Protein AF-A0A973PQP2-F1 (afdb_monomer)

Mean predicted aligned error: 11.16 Å

Secondary structure (DSSP, 8-state):
-PPPHHHHHHHHHHHHHHHHS-TTS-SS-HHHHHHHHHHHHHHT--PPPPHHHHHHHHHHHHHHHHHHHHH-SSPP--SS-----HHHHHHHHHHHHHHHHHHHHHHHHHHHHHHHHTS---HHHHHHHHHHHHHHHHHHHHHHHHHHHHH-

Structure (mmCIF, N/CA/C/O backbone):
data_AF-A0A973PQP2-F1
#
_entry.id   AF-A0A973PQP2-F1
#
loop_
_atom_site.group_PDB
_atom_site.id
_atom_site.type_symbol
_atom_site.label_atom_id
_atom_site.label_alt_id
_atom_site.label_comp_id
_atom_site.label_asym_id
_atom_site.label_entity_id
_atom_site.label_seq_id
_atom_site.pdbx_PDB_ins_code
_atom_site.Cartn_x
_atom_site.Cartn_y
_atom_site.Cartn_z
_atom_site.occupancy
_atom_site.B_iso_or_equiv
_atom_site.auth_seq_id
_atom_site.auth_comp_id
_atom_site.auth_asym_id
_atom_site.auth_atom_id
_atom_site.pdbx_PDB_model_num
ATOM 1 N N . MET A 1 1 ? 13.493 17.192 38.450 1.00 43.72 1 MET A N 1
ATOM 2 C CA . MET A 1 1 ? 13.678 17.879 37.156 1.00 43.72 1 MET A CA 1
ATOM 3 C C . MET A 1 1 ? 12.304 18.121 36.554 1.00 43.72 1 MET A C 1
ATOM 5 O O . MET A 1 1 ? 11.779 17.246 35.882 1.00 43.72 1 MET A O 1
ATOM 9 N N . PHE A 1 2 ? 11.679 19.247 36.896 1.00 55.28 2 PHE A N 1
ATOM 10 C CA . PHE A 1 2 ? 10.384 19.636 36.335 1.00 55.28 2 PHE A CA 1
ATOM 11 C C . PHE A 1 2 ? 10.609 20.124 34.899 1.00 55.28 2 PHE A C 1
ATOM 13 O O . PHE A 1 2 ? 11.491 20.949 34.677 1.00 55.28 2 PHE A O 1
ATOM 20 N N . GLY A 1 3 ? 9.883 19.545 33.938 1.00 64.12 3 GLY A N 1
ATOM 21 C CA . GLY A 1 3 ? 10.038 19.823 32.509 1.00 64.12 3 GLY A CA 1
ATOM 22 C C . GLY A 1 3 ? 9.850 21.304 32.186 1.00 64.12 3 GLY A C 1
ATOM 23 O O . GLY A 1 3 ? 8.986 21.969 32.759 1.00 64.12 3 GLY A O 1
ATOM 24 N N . ASN A 1 4 ? 10.692 21.815 31.288 1.00 81.19 4 ASN A N 1
ATOM 25 C CA . ASN A 1 4 ? 10.740 23.225 30.916 1.00 81.19 4 ASN A CA 1
ATOM 26 C C . ASN A 1 4 ? 9.353 23.734 30.454 1.00 81.19 4 ASN A C 1
ATOM 28 O O . ASN A 1 4 ? 8.669 23.023 29.710 1.00 81.19 4 ASN A O 1
ATOM 32 N N . PRO A 1 5 ? 8.948 24.971 30.805 1.00 77.12 5 PRO A N 1
ATOM 33 C CA . PRO A 1 5 ? 7.665 25.562 30.396 1.00 77.12 5 PRO A CA 1
ATOM 34 C C . PRO A 1 5 ? 7.427 25.531 28.879 1.00 77.12 5 PRO A C 1
ATOM 36 O O . PRO A 1 5 ? 6.302 25.360 28.418 1.00 77.12 5 PRO A O 1
ATOM 39 N N . GLU A 1 6 ? 8.500 25.627 28.095 1.00 82.25 6 GLU A N 1
ATOM 40 C CA . GLU A 1 6 ? 8.457 25.550 26.634 1.00 82.25 6 GLU A CA 1
ATOM 41 C C . GLU A 1 6 ? 8.104 24.152 26.109 1.00 82.25 6 GLU A C 1
ATOM 43 O O . GLU A 1 6 ? 7.368 24.035 25.128 1.00 82.25 6 GLU A O 1
ATOM 48 N N . GLN A 1 7 ? 8.560 23.090 26.782 1.00 81.25 7 GLN A N 1
ATOM 49 C CA . GLN A 1 7 ? 8.192 21.712 26.438 1.00 81.25 7 GLN A CA 1
ATOM 50 C C . GLN A 1 7 ? 6.714 21.461 26.738 1.00 81.25 7 GLN A C 1
ATOM 52 O O . GLN A 1 7 ? 6.020 20.820 25.955 1.00 81.25 7 GLN A O 1
ATOM 57 N N . MET A 1 8 ? 6.206 22.033 27.832 1.00 80.44 8 MET A N 1
ATOM 58 C CA . MET A 1 8 ? 4.787 21.962 28.176 1.00 80.44 8 MET A CA 1
ATOM 59 C C . MET A 1 8 ? 3.922 22.734 27.167 1.00 80.44 8 MET A C 1
ATOM 61 O O . MET A 1 8 ? 2.875 22.245 26.752 1.00 80.44 8 MET A O 1
ATOM 65 N N . ALA A 1 9 ? 4.392 23.893 26.694 1.00 82.00 9 ALA A N 1
ATOM 66 C CA . ALA A 1 9 ? 3.729 24.664 25.642 1.00 82.00 9 ALA A CA 1
ATOM 67 C C . ALA A 1 9 ? 3.779 23.977 24.262 1.00 82.00 9 ALA A C 1
ATOM 69 O O . ALA A 1 9 ? 2.875 24.156 23.446 1.00 82.00 9 ALA A O 1
ATOM 70 N N . GLN A 1 10 ? 4.821 23.194 23.961 1.00 83.62 10 GLN A N 1
ATOM 71 C CA . GLN A 1 10 ? 4.854 22.336 22.768 1.00 83.62 10 GLN A CA 1
ATOM 72 C C . GLN A 1 10 ? 3.906 21.142 22.897 1.00 83.62 10 GLN A C 1
ATOM 74 O O . GLN A 1 10 ? 3.143 20.885 21.969 1.00 83.62 10 GLN A O 1
ATOM 79 N N . ALA A 1 11 ? 3.886 20.475 24.052 1.00 79.75 11 ALA A N 1
ATOM 80 C CA . ALA A 1 11 ? 2.969 19.370 24.320 1.00 79.75 11 ALA A CA 1
ATOM 81 C C . ALA A 1 11 ? 1.498 19.819 24.258 1.00 79.75 11 ALA A C 1
ATOM 83 O O . ALA A 1 11 ? 0.673 19.141 23.653 1.00 79.75 11 ALA A O 1
ATOM 84 N N . MET A 1 12 ? 1.170 20.997 24.805 1.00 82.50 12 MET A N 1
ATOM 85 C CA . MET A 1 12 ? -0.176 21.576 24.701 1.00 82.50 12 MET A CA 1
ATOM 86 C C . MET A 1 12 ? -0.566 21.915 23.262 1.00 82.50 12 MET A C 1
ATOM 88 O O . MET A 1 12 ? -1.720 21.714 22.898 1.00 82.50 12 MET A O 1
ATOM 92 N N . ARG A 1 13 ? 0.367 22.407 22.437 1.00 83.12 13 ARG A N 1
ATOM 93 C CA . ARG A 1 13 ? 0.097 22.681 21.017 1.00 83.12 13 ARG A CA 1
ATOM 94 C C . ARG A 1 13 ? -0.142 21.399 20.230 1.00 83.12 13 ARG A C 1
ATOM 96 O O . ARG A 1 13 ? -1.147 21.315 19.544 1.00 83.12 13 ARG A O 1
ATOM 103 N N . GLN A 1 14 ? 0.688 20.373 20.425 1.00 76.81 14 GLN A N 1
ATOM 104 C CA . GLN A 1 14 ? 0.452 19.051 19.832 1.00 76.81 14 GLN A CA 1
ATOM 105 C C . GLN A 1 14 ? -0.897 18.459 20.261 1.00 76.81 14 GLN A C 1
ATOM 107 O O . GLN A 1 14 ? -1.613 17.893 19.441 1.00 76.81 14 GLN A O 1
ATOM 112 N N . PHE A 1 15 ? -1.280 18.626 21.529 1.00 74.75 15 PHE A N 1
ATOM 113 C CA . PHE A 1 15 ? -2.575 18.172 22.031 1.00 74.75 15 PHE A CA 1
ATOM 114 C C . PHE A 1 15 ? -3.752 18.974 21.447 1.00 74.75 15 PHE A C 1
ATOM 116 O O . PHE A 1 15 ? -4.781 18.397 21.104 1.00 74.75 15 PHE A O 1
ATOM 123 N N . ALA A 1 16 ? -3.601 20.292 21.286 1.00 71.62 16 ALA A N 1
ATOM 124 C CA . ALA A 1 16 ? -4.600 21.154 20.659 1.00 71.62 16 ALA A CA 1
ATOM 125 C C . ALA A 1 16 ? -4.757 20.865 19.156 1.00 71.62 16 ALA A C 1
ATOM 127 O O . ALA A 1 16 ? -5.884 20.801 18.668 1.00 71.62 16 ALA A O 1
ATOM 128 N N . ASP A 1 17 ? -3.664 20.611 18.438 1.00 70.62 17 ASP A N 1
ATOM 129 C CA . ASP A 1 17 ? -3.679 20.195 17.028 1.00 70.62 17 ASP A CA 1
ATOM 130 C C . ASP A 1 17 ? -4.361 18.826 16.867 1.00 70.62 17 ASP A C 1
ATOM 132 O O . ASP A 1 17 ? -5.132 18.590 15.941 1.00 70.62 17 ASP A O 1
ATOM 136 N N . MET A 1 18 ? -4.166 17.936 17.838 1.00 62.81 18 MET A N 1
ATOM 137 C CA . MET A 1 18 ? -4.798 16.620 17.873 1.00 62.81 18 MET A CA 1
ATOM 138 C C . MET A 1 18 ? -6.297 16.667 18.230 1.00 62.81 18 MET A C 1
ATOM 140 O O . MET A 1 18 ? -7.068 15.850 17.729 1.00 62.81 18 MET A O 1
ATOM 144 N N . LEU A 1 19 ? -6.737 17.622 19.056 1.00 62.41 19 LEU A N 1
ATOM 145 C CA . LEU A 1 19 ? -8.157 17.871 19.367 1.00 62.41 19 LEU A CA 1
ATOM 146 C C . LEU A 1 19 ? -8.893 18.661 18.278 1.00 62.41 19 LEU A C 1
ATOM 148 O O . LEU A 1 19 ? -10.108 18.534 18.143 1.00 62.41 19 LEU A O 1
ATOM 152 N N . SER A 1 20 ? -8.169 19.496 17.533 1.00 63.00 20 SER A N 1
ATOM 153 C CA . SER A 1 20 ? -8.696 20.266 16.400 1.00 63.00 20 SER A CA 1
ATOM 154 C C . SER A 1 20 ? -8.668 19.488 15.084 1.00 63.00 20 SER A C 1
ATOM 156 O O . SER A 1 20 ? -9.269 19.934 14.103 1.00 63.00 20 SER A O 1
ATOM 158 N N . ALA A 1 21 ? -8.050 18.300 15.068 1.00 51.19 21 ALA A N 1
ATOM 159 C CA . ALA A 1 21 ? -8.221 17.336 13.995 1.00 51.19 21 ALA A CA 1
ATOM 160 C C . ALA A 1 21 ? -9.729 17.072 13.794 1.00 51.19 21 ALA A C 1
ATOM 162 O O . ALA A 1 21 ? -10.436 16.794 14.769 1.00 51.19 21 ALA A O 1
ATOM 163 N N . PRO A 1 22 ? -10.252 17.188 12.559 1.00 47.56 22 PRO A N 1
ATOM 164 C CA . PRO A 1 22 ? -11.685 17.152 12.314 1.00 47.56 22 PRO A CA 1
ATOM 165 C C . PRO A 1 22 ? -12.318 15.897 12.923 1.00 47.56 22 PRO A C 1
ATOM 167 O O . PRO A 1 22 ? -11.836 14.787 12.692 1.00 47.56 22 PRO A O 1
ATOM 170 N N . GLN A 1 23 ? -13.452 16.063 13.614 1.00 50.50 23 GLN A N 1
ATOM 171 C CA . GLN A 1 23 ? -14.304 14.990 14.167 1.00 50.50 23 GLN A CA 1
ATOM 172 C C . GLN A 1 23 ? -14.954 14.090 13.083 1.00 50.50 23 GLN A C 1
ATOM 174 O O . GLN A 1 23 ? -16.002 13.489 13.304 1.00 50.50 23 GLN A O 1
ATOM 179 N N . GLY A 1 24 ? -14.345 14.004 11.898 1.00 49.38 24 GLY A N 1
ATOM 180 C CA . GLY A 1 24 ? -14.772 13.212 10.747 1.00 49.38 24 GLY A CA 1
ATOM 181 C C . GLY A 1 24 ? -13.652 12.378 10.117 1.00 49.38 24 GLY A C 1
ATOM 182 O O . GLY A 1 24 ? -13.886 11.755 9.082 1.00 49.38 24 GLY A O 1
ATOM 183 N N . SER A 1 25 ? -12.447 12.332 10.705 1.00 56.25 25 SER A N 1
ATOM 184 C CA . SER A 1 25 ? -11.539 11.220 10.415 1.00 56.25 25 SER A CA 1
ATOM 185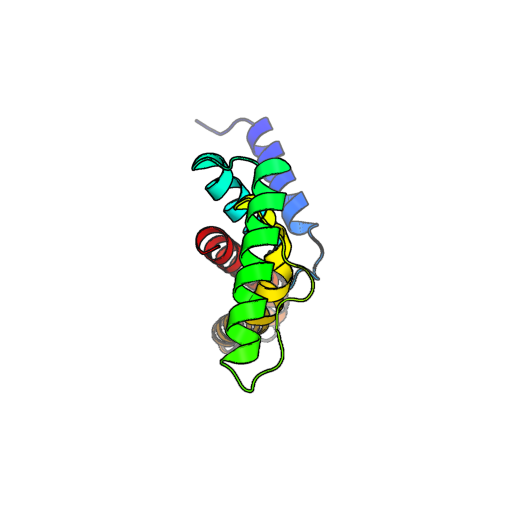 C C . SER A 1 25 ? -12.210 9.965 10.969 1.00 56.25 25 SER A C 1
ATOM 187 O O . SER A 1 25 ? -12.677 9.961 12.105 1.00 56.25 25 SER A O 1
ATOM 189 N N . GLY A 1 26 ? -12.402 8.947 10.132 1.00 65.56 26 GLY A N 1
ATOM 190 C CA . GLY A 1 26 ? -13.083 7.713 10.520 1.00 65.56 26 GLY A CA 1
ATOM 191 C C . GLY A 1 26 ? -12.421 7.027 11.728 1.00 65.56 26 GLY A C 1
ATOM 192 O O . GLY A 1 26 ? -11.498 7.557 12.342 1.00 65.56 26 GLY A O 1
ATOM 193 N N . PRO A 1 27 ? -12.813 5.793 12.073 1.00 73.88 27 PRO A N 1
ATOM 194 C CA . PRO A 1 27 ? -12.239 5.075 13.220 1.00 73.88 27 PRO A CA 1
ATOM 195 C C . PRO A 1 27 ? -10.727 4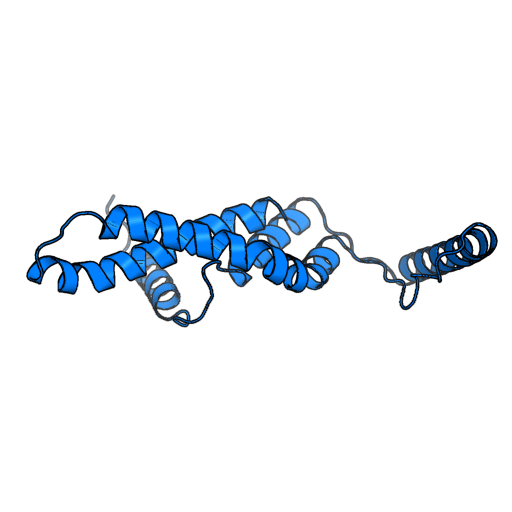.814 13.117 1.00 73.88 27 PRO A C 1
ATOM 197 O O . PRO A 1 27 ? -10.182 4.180 14.004 1.00 73.88 27 PRO A O 1
ATOM 200 N N . VAL A 1 28 ? -10.055 5.237 12.045 1.00 83.44 28 VAL A N 1
ATOM 201 C CA . VAL A 1 28 ? -8.619 5.087 11.818 1.00 83.44 28 VAL A CA 1
ATOM 202 C C . VAL A 1 28 ? -8.045 6.422 11.359 1.00 83.44 28 VAL A C 1
ATOM 204 O O . VAL A 1 28 ? -8.558 7.041 10.423 1.00 83.44 28 VAL A O 1
ATOM 207 N N . ASN A 1 29 ? -6.929 6.829 11.965 1.00 87.25 29 ASN A N 1
ATOM 208 C CA . ASN A 1 29 ? -6.129 7.947 11.468 1.00 87.25 29 ASN A CA 1
ATOM 209 C C . ASN A 1 29 ? -5.224 7.482 10.307 1.00 87.25 29 ASN A C 1
ATOM 211 O O . ASN A 1 29 ? -4.084 7.065 10.519 1.00 87.25 29 ASN A O 1
ATOM 215 N N . TRP A 1 30 ? -5.759 7.519 9.083 1.00 89.88 30 TRP A N 1
ATOM 216 C CA . TRP A 1 30 ? -5.072 7.059 7.868 1.00 89.88 30 TRP A CA 1
ATOM 217 C C . TRP A 1 30 ? -3.883 7.927 7.459 1.00 89.88 30 TRP A C 1
ATOM 219 O O . TRP A 1 30 ? -2.903 7.390 6.952 1.00 89.88 30 TRP A O 1
ATOM 229 N N . ASP A 1 31 ? -3.929 9.237 7.711 1.00 90.62 31 ASP A N 1
ATOM 230 C CA . ASP A 1 31 ? -2.793 10.124 7.441 1.00 90.62 31 ASP A CA 1
ATOM 231 C C . ASP A 1 31 ? -1.598 9.754 8.321 1.00 90.62 31 ASP A C 1
ATOM 233 O O . ASP A 1 31 ? -0.469 9.648 7.845 1.00 90.62 31 ASP A O 1
ATOM 237 N N . MET A 1 32 ? -1.852 9.474 9.602 1.00 90.06 32 MET A N 1
ATOM 238 C CA . MET A 1 32 ? -0.822 8.981 10.510 1.00 90.06 32 MET A CA 1
ATOM 239 C C . MET A 1 32 ? -0.307 7.603 10.085 1.00 90.06 32 MET A C 1
ATOM 241 O O . MET A 1 32 ? 0.905 7.414 10.028 1.00 90.06 32 MET A O 1
ATOM 245 N N . ALA A 1 33 ? -1.201 6.665 9.752 1.00 91.94 33 ALA A N 1
ATOM 246 C CA . ALA A 1 33 ? -0.819 5.334 9.278 1.00 91.94 33 ALA A CA 1
ATOM 247 C C . ALA A 1 33 ? 0.103 5.422 8.051 1.00 91.94 33 ALA A C 1
ATOM 249 O O . ALA A 1 33 ? 1.183 4.835 8.037 1.00 91.94 33 ALA A O 1
ATOM 250 N N . LYS A 1 34 ? -0.283 6.238 7.064 1.00 94.50 34 LYS A N 1
ATOM 251 C CA . LYS A 1 34 ? 0.503 6.489 5.857 1.00 94.50 34 LYS A CA 1
ATOM 252 C C . LYS A 1 34 ? 1.862 7.099 6.183 1.00 94.50 34 LYS A C 1
ATOM 254 O O . LYS A 1 34 ? 2.873 6.624 5.682 1.00 94.50 34 LYS A O 1
ATOM 259 N N . ASN A 1 35 ? 1.908 8.115 7.044 1.00 93.88 35 ASN A N 1
ATOM 260 C CA . ASN A 1 35 ? 3.163 8.762 7.429 1.00 93.88 35 ASN A CA 1
ATOM 261 C C . ASN A 1 35 ? 4.123 7.803 8.143 1.00 93.88 35 ASN A C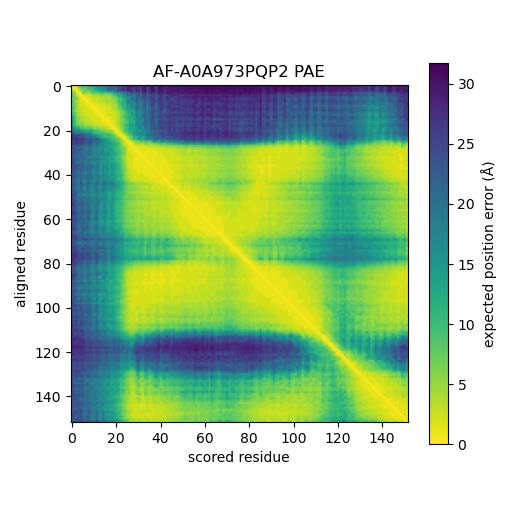 1
ATOM 263 O O . ASN A 1 35 ? 5.328 7.881 7.903 1.00 93.88 35 ASN A O 1
ATOM 267 N N . ILE A 1 36 ? 3.609 6.907 8.991 1.00 94.06 36 ILE A N 1
ATOM 268 C CA . ILE A 1 36 ? 4.407 5.873 9.664 1.00 94.06 36 ILE A CA 1
ATOM 269 C C . ILE A 1 36 ? 4.988 4.900 8.633 1.00 94.06 36 ILE A C 1
ATOM 271 O O . ILE A 1 36 ? 6.206 4.731 8.605 1.00 94.06 36 ILE A O 1
ATOM 275 N N . ALA A 1 37 ? 4.150 4.343 7.753 1.00 96.06 37 ALA A N 1
ATOM 276 C CA . ALA A 1 37 ? 4.581 3.411 6.708 1.00 96.06 37 ALA A CA 1
ATOM 277 C C . ALA A 1 37 ? 5.636 4.055 5.793 1.00 96.06 37 ALA A C 1
ATOM 279 O O . ALA A 1 37 ? 6.701 3.496 5.534 1.00 96.06 37 ALA A O 1
ATOM 280 N N . ARG A 1 38 ? 5.394 5.306 5.378 1.00 95.94 38 ARG A N 1
ATOM 281 C CA . ARG A 1 38 ? 6.327 6.104 4.571 1.00 95.94 38 ARG A CA 1
ATOM 282 C C . ARG A 1 38 ? 7.671 6.315 5.261 1.00 95.94 38 ARG A C 1
ATOM 284 O O . ARG A 1 38 ? 8.703 6.195 4.609 1.00 95.94 38 ARG A O 1
ATOM 291 N N . HIS A 1 39 ? 7.679 6.635 6.554 1.00 95.25 39 HIS A N 1
ATOM 292 C CA . HIS A 1 39 ? 8.931 6.782 7.297 1.00 95.25 39 HIS A CA 1
ATOM 293 C C . HIS A 1 39 ? 9.682 5.455 7.410 1.00 95.25 39 HIS A C 1
ATOM 295 O O . HIS A 1 39 ? 10.902 5.455 7.265 1.00 95.25 39 HIS A O 1
ATOM 301 N N . ALA A 1 40 ? 8.972 4.346 7.634 1.00 95.12 40 ALA A N 1
ATOM 302 C CA . ALA A 1 40 ? 9.576 3.022 7.728 1.00 95.12 40 ALA A CA 1
ATOM 303 C C . ALA A 1 40 ? 10.280 2.630 6.418 1.00 95.12 40 ALA A C 1
ATOM 305 O O . ALA A 1 40 ? 11.469 2.320 6.436 1.00 95.12 40 ALA A O 1
ATOM 306 N N . VAL A 1 41 ? 9.603 2.748 5.268 1.00 95.62 41 VAL A N 1
ATOM 307 C CA . VAL A 1 41 ? 10.217 2.383 3.976 1.00 95.62 41 VAL A CA 1
ATOM 308 C C . VAL A 1 41 ? 11.385 3.290 3.594 1.00 95.62 41 VAL A C 1
ATOM 310 O O . VAL A 1 41 ? 12.361 2.819 3.018 1.00 95.62 41 VAL A O 1
ATOM 313 N N . VAL A 1 42 ? 11.319 4.581 3.939 1.00 95.44 42 VAL A N 1
ATOM 314 C CA . VAL A 1 42 ? 12.424 5.520 3.699 1.00 95.44 42 VAL A CA 1
ATOM 315 C C . VAL A 1 42 ? 13.627 5.181 4.580 1.00 95.44 42 VAL A C 1
ATOM 317 O O . VAL A 1 42 ? 14.758 5.240 4.099 1.00 95.44 42 VAL A O 1
ATOM 320 N N . ALA A 1 43 ? 13.404 4.802 5.843 1.00 95.44 43 ALA A N 1
ATOM 321 C CA . ALA A 1 43 ? 14.470 4.396 6.758 1.00 95.44 43 ALA A CA 1
ATOM 322 C C . ALA A 1 43 ? 15.202 3.127 6.282 1.00 95.44 43 ALA A C 1
ATOM 324 O O . ALA A 1 43 ? 16.424 3.052 6.413 1.00 95.44 43 ALA A O 1
ATOM 325 N N . ASP A 1 44 ? 14.481 2.186 5.668 1.00 94.50 44 ASP A N 1
ATOM 326 C CA . ASP A 1 44 ? 15.034 0.946 5.099 1.00 94.50 44 ASP A CA 1
ATOM 327 C C . ASP A 1 44 ? 15.700 1.134 3.721 1.00 94.50 44 ASP A C 1
ATOM 329 O O . ASP A 1 44 ? 16.303 0.206 3.172 1.00 94.50 44 ASP A O 1
ATOM 333 N N . GLY A 1 45 ? 15.619 2.338 3.154 1.00 94.12 45 GLY A N 1
ATOM 334 C CA . GLY A 1 45 ? 16.102 2.655 1.818 1.00 94.12 45 GLY A CA 1
ATOM 335 C C . GLY A 1 45 ? 14.999 2.507 0.774 1.00 94.12 45 GLY A C 1
ATOM 336 O O . GLY A 1 45 ? 14.517 1.413 0.474 1.00 94.12 45 GLY A O 1
ATOM 337 N N . ASP A 1 46 ? 14.641 3.629 0.164 1.00 95.44 46 ASP A N 1
ATOM 338 C CA . ASP A 1 46 ? 13.568 3.729 -0.820 1.00 95.44 46 ASP A CA 1
ATOM 339 C C . ASP A 1 46 ? 14.100 4.386 -2.103 1.00 95.44 46 ASP A C 1
ATOM 341 O O . ASP A 1 46 ? 13.964 5.596 -2.295 1.00 95.44 46 ASP A O 1
ATOM 345 N N . PRO A 1 47 ? 14.812 3.622 -2.953 1.00 95.12 47 PRO A N 1
ATOM 346 C CA . PRO A 1 47 ? 15.323 4.152 -4.206 1.00 95.12 47 PRO A CA 1
ATOM 347 C C . PRO A 1 47 ? 14.167 4.474 -5.156 1.00 95.12 47 PRO A C 1
ATOM 349 O O . PRO A 1 47 ? 13.254 3.670 -5.353 1.00 95.12 47 PRO A O 1
ATOM 352 N N . SER A 1 48 ? 14.238 5.647 -5.781 1.00 94.38 48 SER A N 1
ATOM 353 C CA . SER A 1 48 ? 13.313 6.028 -6.845 1.00 94.38 48 SER A CA 1
ATOM 354 C C . SER A 1 48 ? 13.484 5.125 -8.064 1.00 94.38 48 SER A C 1
ATOM 356 O O . SER A 1 48 ? 14.607 4.785 -8.431 1.00 94.38 48 SER A O 1
ATOM 358 N N . VAL A 1 49 ? 12.377 4.810 -8.737 1.00 95.69 49 VAL A N 1
ATOM 359 C CA . VAL A 1 49 ? 12.401 4.075 -10.007 1.00 95.69 49 VAL A CA 1
ATOM 360 C C . VAL A 1 49 ? 12.751 5.033 -11.140 1.00 95.69 49 VAL A C 1
ATOM 362 O O . VAL A 1 49 ? 11.997 5.964 -11.442 1.00 95.69 49 VAL A O 1
ATOM 365 N N . MET A 1 50 ? 13.892 4.803 -11.784 1.00 96.56 50 MET A N 1
ATOM 366 C CA . MET A 1 50 ? 14.363 5.623 -12.894 1.00 96.56 50 MET A CA 1
ATOM 367 C C . MET A 1 50 ? 13.581 5.307 -14.174 1.00 96.56 50 MET A C 1
ATOM 369 O O . MET A 1 50 ? 13.080 4.202 -14.372 1.00 96.56 50 MET A O 1
ATOM 373 N N . GLU A 1 51 ? 13.525 6.261 -15.104 1.00 95.06 51 GLU A N 1
ATOM 374 C CA . GLU A 1 51 ? 12.748 6.117 -16.347 1.00 95.06 51 GLU A CA 1
ATOM 375 C C . GLU A 1 51 ? 13.156 4.890 -17.185 1.00 95.06 51 GLU A C 1
ATOM 377 O O . GLU A 1 51 ? 12.311 4.210 -17.766 1.00 95.06 51 GLU A O 1
ATOM 382 N N . GLY A 1 52 ? 14.453 4.566 -17.217 1.00 96.56 52 GLY A N 1
ATOM 383 C CA . GLY A 1 52 ? 14.947 3.372 -17.906 1.00 96.56 52 GLY A CA 1
ATOM 384 C C . GLY A 1 52 ? 14.428 2.069 -17.290 1.00 96.56 52 GLY A C 1
ATOM 385 O O . GLY A 1 52 ? 14.034 1.165 -18.022 1.00 96.56 52 GLY A O 1
ATOM 386 N N . GLU A 1 53 ? 14.379 1.992 -15.959 1.00 96.00 53 GLU A N 1
ATOM 387 C CA . GLU A 1 53 ? 13.853 0.836 -15.221 1.00 96.00 53 GLU A CA 1
ATOM 388 C C . GLU A 1 53 ? 12.341 0.720 -15.414 1.00 96.00 53 GLU A C 1
ATOM 390 O O . GLU A 1 53 ? 11.831 -0.362 -15.700 1.00 96.00 53 GLU A O 1
ATOM 395 N N . ARG A 1 54 ? 11.629 1.853 -15.351 1.00 95.62 54 ARG A N 1
ATOM 396 C CA . ARG A 1 54 ? 10.186 1.923 -15.603 1.00 95.62 54 ARG A CA 1
ATOM 397 C C . ARG A 1 54 ? 9.838 1.357 -16.978 1.00 95.62 54 ARG A C 1
ATOM 399 O O . ARG A 1 54 ? 8.958 0.506 -17.071 1.00 95.62 54 ARG A O 1
ATOM 406 N N . ARG A 1 55 ? 10.555 1.772 -18.030 1.00 95.38 55 ARG A N 1
ATOM 407 C CA . ARG A 1 55 ? 10.338 1.257 -19.391 1.00 95.38 55 ARG A CA 1
ATOM 408 C C . ARG A 1 55 ? 10.586 -0.247 -19.482 1.00 95.38 55 ARG A C 1
ATOM 410 O O . ARG A 1 55 ? 9.745 -0.956 -20.017 1.00 95.38 55 ARG A O 1
ATOM 417 N N . GLN A 1 56 ? 11.687 -0.736 -18.913 1.00 97.00 56 GLN A N 1
ATOM 418 C CA . GLN A 1 56 ? 12.000 -2.170 -18.923 1.00 97.00 56 GLN A CA 1
ATOM 419 C C . GLN A 1 56 ? 10.917 -3.010 -18.233 1.00 97.00 56 GLN A C 1
ATOM 421 O O . GLN A 1 56 ? 10.546 -4.066 -18.741 1.00 97.00 56 GLN A O 1
ATOM 426 N N . ILE A 1 57 ? 10.385 -2.537 -17.102 1.00 95.38 57 ILE A N 1
ATOM 427 C CA . ILE A 1 57 ? 9.305 -3.217 -16.374 1.00 95.38 57 ILE A CA 1
ATOM 428 C C . ILE A 1 57 ? 8.015 -3.235 -17.203 1.00 95.38 57 ILE A C 1
ATOM 430 O O . ILE A 1 57 ? 7.381 -4.281 -17.326 1.00 95.38 57 ILE A O 1
ATOM 434 N N . VAL A 1 58 ? 7.641 -2.103 -17.803 1.00 94.12 58 VAL A N 1
ATOM 435 C CA . VAL A 1 58 ? 6.444 -1.994 -18.653 1.00 94.12 58 VAL A CA 1
ATOM 436 C C . VAL A 1 58 ? 6.533 -2.907 -19.880 1.00 94.12 58 VAL A C 1
ATOM 438 O O . VAL A 1 58 ? 5.571 -3.615 -20.188 1.00 94.12 58 VAL A O 1
ATOM 441 N N . ASP A 1 59 ? 7.688 -2.944 -20.546 1.00 94.62 59 ASP A N 1
ATOM 442 C CA . ASP A 1 59 ? 7.920 -3.813 -21.704 1.00 94.62 59 ASP A CA 1
ATOM 443 C C . ASP A 1 59 ? 7.827 -5.297 -21.306 1.00 94.62 59 ASP A C 1
ATOM 445 O O . ASP A 1 59 ? 7.174 -6.090 -21.989 1.00 94.62 59 ASP A O 1
ATOM 449 N N . ALA A 1 60 ? 8.415 -5.673 -20.164 1.00 95.81 60 ALA A N 1
ATOM 450 C CA . ALA A 1 60 ? 8.349 -7.037 -19.642 1.00 95.81 60 ALA A CA 1
ATOM 451 C C . ALA A 1 60 ? 6.913 -7.463 -19.289 1.00 95.81 60 ALA A C 1
ATOM 453 O O . ALA A 1 60 ? 6.511 -8.580 -19.618 1.00 95.81 60 ALA A O 1
ATOM 454 N N . LEU A 1 61 ? 6.127 -6.579 -18.664 1.00 94.62 61 LEU A N 1
ATOM 455 C CA . LEU A 1 61 ? 4.718 -6.838 -18.350 1.00 94.62 61 LEU A CA 1
ATOM 456 C C . LEU A 1 61 ? 3.875 -6.998 -19.617 1.00 94.62 61 LEU A C 1
ATOM 458 O O . LEU A 1 61 ? 3.037 -7.892 -19.678 1.00 94.62 61 LEU A O 1
ATOM 462 N N . SER A 1 62 ? 4.136 -6.187 -20.643 1.00 92.06 62 SER A N 1
ATOM 463 C CA . SER A 1 62 ? 3.441 -6.277 -21.933 1.00 92.06 62 SER A CA 1
ATOM 464 C C . SER A 1 62 ? 3.753 -7.591 -22.658 1.00 92.06 62 SER A C 1
ATOM 466 O O . SER A 1 62 ? 2.864 -8.216 -23.233 1.00 92.06 62 SER A O 1
ATOM 468 N N . LEU A 1 63 ? 5.010 -8.048 -22.600 1.00 94.19 63 LEU A N 1
ATOM 469 C CA . LEU A 1 63 ? 5.406 -9.339 -23.164 1.00 94.19 63 LEU A CA 1
ATOM 470 C C . LEU A 1 63 ? 4.772 -10.512 -22.402 1.00 94.19 63 LEU A C 1
ATOM 472 O O . LEU A 1 63 ? 4.296 -11.461 -23.024 1.00 94.19 63 LEU A O 1
ATOM 476 N N . ALA A 1 64 ? 4.742 -10.444 -21.069 1.00 93.94 64 ALA A N 1
ATOM 477 C CA . ALA A 1 64 ? 4.090 -11.457 -20.244 1.00 93.94 64 ALA A CA 1
ATOM 478 C C . ALA A 1 64 ? 2.581 -11.528 -20.522 1.00 93.94 64 ALA A C 1
ATOM 480 O O . ALA A 1 64 ? 2.037 -12.624 -20.648 1.00 93.94 64 ALA A O 1
ATOM 481 N N . ASP A 1 65 ? 1.920 -10.377 -20.668 1.00 92.88 65 ASP A N 1
ATOM 482 C CA . ASP A 1 65 ? 0.500 -10.301 -21.008 1.00 92.88 65 ASP A CA 1
ATOM 483 C C . ASP A 1 65 ? 0.204 -10.940 -22.370 1.00 92.88 65 ASP A C 1
ATOM 485 O O . ASP A 1 65 ? -0.714 -11.749 -22.483 1.00 92.88 65 ASP A O 1
ATOM 489 N N . LEU A 1 66 ? 1.039 -10.676 -23.383 1.00 92.25 66 LEU A N 1
ATOM 490 C CA . LEU A 1 66 ? 0.915 -11.302 -24.701 1.00 92.25 66 LEU A CA 1
ATOM 491 C C . LEU A 1 66 ? 0.952 -12.836 -24.611 1.00 92.25 66 LEU A C 1
ATOM 493 O O . LEU A 1 66 ? 0.108 -13.505 -25.204 1.00 92.25 66 LEU A O 1
ATOM 497 N N . TRP A 1 67 ? 1.895 -13.396 -23.850 1.00 93.44 67 TRP A N 1
ATOM 498 C CA . TRP A 1 67 ? 2.008 -14.848 -23.682 1.00 93.44 67 TRP A CA 1
ATOM 499 C C . TRP A 1 67 ? 0.862 -15.444 -22.857 1.00 93.44 67 TRP A C 1
ATOM 501 O O . TRP A 1 67 ? 0.393 -16.543 -23.154 1.00 93.44 67 TRP A O 1
ATOM 511 N N . LEU A 1 68 ? 0.389 -14.737 -21.827 1.00 93.56 68 LEU A N 1
ATOM 512 C CA . LEU A 1 68 ? -0.722 -15.196 -20.990 1.00 93.56 68 LEU A CA 1
ATOM 513 C C . LEU A 1 68 ? -2.070 -15.133 -21.714 1.00 93.56 68 LEU A C 1
ATOM 515 O O . LEU A 1 68 ? -2.898 -16.022 -21.513 1.00 93.56 68 LEU A O 1
ATOM 519 N N . ASN A 1 69 ? -2.287 -14.139 -22.575 1.00 91.31 69 ASN A N 1
ATOM 520 C CA . ASN A 1 69 ? -3.521 -14.008 -23.351 1.00 91.31 69 ASN A CA 1
ATOM 521 C C . ASN A 1 69 ? -3.749 -15.201 -24.289 1.00 91.31 69 ASN A C 1
ATOM 523 O O . ASN A 1 69 ? -4.884 -15.623 -24.480 1.00 91.31 69 ASN A O 1
ATOM 527 N N . GLU A 1 70 ? -2.688 -15.782 -24.852 1.00 88.06 70 GLU A N 1
ATOM 528 C CA . GLU A 1 70 ? -2.804 -16.983 -25.691 1.00 88.06 70 GLU A CA 1
ATOM 529 C C . GLU A 1 70 ? -3.080 -18.252 -24.871 1.00 88.06 70 GLU A C 1
ATOM 531 O O . GLU A 1 70 ? -3.721 -19.188 -25.351 1.00 88.06 70 GLU A O 1
ATOM 536 N N . ALA A 1 71 ? -2.596 -18.295 -23.628 1.00 93.38 71 ALA A N 1
ATOM 537 C CA . ALA A 1 71 ? -2.664 -19.473 -22.768 1.00 93.38 71 ALA A CA 1
ATOM 538 C C . ALA A 1 71 ? -3.894 -19.507 -21.844 1.00 93.38 71 ALA A C 1
ATOM 540 O O . ALA A 1 71 ? -4.172 -20.543 -21.234 1.00 93.38 71 ALA A O 1
ATOM 541 N N . THR A 1 72 ? -4.620 -18.395 -21.699 1.00 92.25 72 THR A N 1
ATOM 542 C CA . THR A 1 72 ? -5.718 -18.260 -20.735 1.00 92.25 72 THR A CA 1
ATOM 543 C C . THR A 1 72 ? -7.022 -17.828 -21.403 1.00 92.25 72 THR A C 1
ATOM 545 O O . THR A 1 72 ? -7.036 -17.148 -22.419 1.00 92.25 72 THR A O 1
ATOM 548 N N . ALA A 1 73 ? -8.153 -18.245 -20.826 1.00 93.50 73 ALA A N 1
ATOM 549 C CA . ALA A 1 73 ? -9.482 -17.826 -21.284 1.00 93.50 73 ALA A CA 1
ATOM 550 C C . ALA A 1 73 ? -9.953 -16.506 -20.640 1.00 93.50 73 ALA A C 1
ATOM 552 O O . ALA A 1 73 ? -11.013 -15.989 -20.993 1.00 93.50 73 ALA A O 1
ATOM 553 N N . LEU A 1 74 ? -9.208 -15.998 -19.654 1.00 90.19 74 LEU A N 1
ATOM 554 C CA . LEU A 1 74 ? -9.501 -14.725 -19.007 1.00 90.19 74 LEU A CA 1
ATOM 555 C C . LEU A 1 74 ? -9.003 -13.586 -19.906 1.00 90.19 74 LEU A C 1
ATOM 557 O O . LEU A 1 74 ? -7.950 -13.728 -20.522 1.00 90.19 74 LEU A O 1
ATOM 561 N N . PRO A 1 75 ? -9.726 -12.460 -19.989 1.00 88.25 75 PRO A N 1
ATOM 562 C CA . PRO A 1 75 ? -9.210 -11.291 -20.686 1.00 88.25 75 PRO A CA 1
ATOM 563 C C . PRO A 1 75 ? -7.968 -10.747 -19.969 1.00 88.25 75 PRO A C 1
ATOM 565 O O . PRO A 1 75 ? -7.848 -10.881 -18.747 1.00 88.25 75 PRO A O 1
ATOM 568 N N . SER A 1 76 ? -7.094 -10.077 -20.724 1.00 89.00 76 SER A N 1
ATOM 569 C CA . SER A 1 76 ? -5.961 -9.339 -20.163 1.00 89.00 76 SER A CA 1
ATOM 570 C C . SER A 1 76 ? -6.408 -8.417 -19.027 1.00 89.00 76 SER A C 1
ATOM 572 O O . SER A 1 76 ? -7.365 -7.648 -19.158 1.00 89.00 76 SER A O 1
ATOM 574 N N . GLY A 1 77 ? -5.681 -8.490 -17.912 1.00 85.19 77 GLY A N 1
ATOM 575 C CA . GLY A 1 77 ? -5.803 -7.553 -16.797 1.00 85.19 77 GLY A CA 1
ATOM 576 C C . GLY A 1 77 ? -4.836 -6.370 -16.886 1.00 85.19 77 GLY A C 1
ATOM 577 O O . GLY A 1 77 ? -4.891 -5.482 -16.036 1.00 85.19 77 GLY A O 1
ATOM 578 N N . VAL A 1 78 ? -3.937 -6.346 -17.875 1.00 86.75 78 VAL A N 1
ATOM 579 C CA . VAL A 1 78 ? -2.894 -5.324 -18.006 1.00 86.75 78 VAL A CA 1
ATOM 580 C C . VAL A 1 78 ? -3.425 -4.163 -18.844 1.00 86.75 78 VAL A C 1
ATOM 582 O O . VAL A 1 78 ? -3.479 -4.226 -20.066 1.00 86.75 78 VAL A O 1
ATOM 585 N N . SER A 1 79 ? -3.830 -3.080 -18.179 1.00 84.38 79 SER A N 1
ATOM 586 C CA . SER A 1 79 ? -4.350 -1.871 -18.839 1.00 84.38 79 SER A CA 1
ATOM 587 C C . SER A 1 79 ? -3.391 -0.680 -18.759 1.00 84.38 79 SER A C 1
ATOM 589 O O . SER A 1 79 ? -3.209 0.033 -19.743 1.00 84.38 79 SER A O 1
ATOM 591 N N . ALA A 1 80 ? -2.757 -0.478 -17.604 1.00 87.50 80 ALA A N 1
ATOM 592 C CA . ALA A 1 80 ? -1.778 0.577 -17.359 1.00 87.50 80 ALA A CA 1
ATOM 593 C C . ALA A 1 80 ? -0.681 0.041 -16.420 1.00 87.50 80 ALA A C 1
ATOM 595 O O . ALA A 1 80 ? -0.779 0.211 -15.205 1.00 87.50 80 ALA A O 1
ATOM 596 N N . PRO A 1 81 ? 0.322 -0.688 -16.944 1.00 89.25 81 PRO A N 1
ATOM 597 C CA . PRO A 1 81 ? 1.416 -1.189 -16.124 1.00 89.25 81 PRO A CA 1
ATOM 598 C C . PRO A 1 81 ? 2.233 -0.020 -15.562 1.00 89.25 81 PRO A C 1
ATOM 600 O O . PRO A 1 81 ? 2.677 0.858 -16.302 1.00 89.25 81 PRO A O 1
ATOM 603 N N . GLU A 1 82 ? 2.464 -0.032 -14.253 1.00 91.56 82 GLU A N 1
ATOM 604 C CA . GLU A 1 82 ? 3.271 0.970 -13.562 1.00 91.56 82 GLU A CA 1
ATOM 605 C C . GLU A 1 82 ? 4.371 0.299 -12.739 1.00 91.56 82 GLU A C 1
ATOM 607 O O . GLU A 1 82 ? 4.203 -0.799 -12.209 1.00 91.56 82 GLU A O 1
ATOM 612 N N . ALA A 1 83 ? 5.510 0.979 -12.631 1.00 95.12 83 ALA A N 1
ATOM 613 C CA . ALA A 1 83 ? 6.583 0.612 -11.721 1.00 95.12 83 ALA A CA 1
ATOM 614 C C . ALA A 1 83 ? 6.611 1.614 -10.563 1.00 95.12 83 ALA A C 1
ATOM 616 O O . ALA A 1 83 ? 6.661 2.826 -10.795 1.00 95.12 83 ALA A O 1
ATOM 617 N N . TRP A 1 84 ? 6.576 1.109 -9.334 1.00 95.75 84 TRP A N 1
ATOM 618 C CA . TRP A 1 84 ? 6.530 1.919 -8.119 1.00 95.75 84 TRP A CA 1
ATOM 619 C C . TRP A 1 84 ? 7.718 1.605 -7.210 1.00 95.75 84 TRP A C 1
ATOM 621 O O . TRP A 1 84 ? 8.072 0.444 -7.003 1.00 95.75 84 TRP A O 1
ATOM 631 N N . SER A 1 85 ? 8.292 2.650 -6.623 1.00 96.56 85 SER A N 1
ATOM 632 C CA . SER A 1 85 ? 9.050 2.570 -5.373 1.00 96.56 85 SER A CA 1
ATOM 633 C C . SER A 1 85 ? 8.140 2.101 -4.227 1.00 96.56 85 SER A C 1
ATOM 635 O O . SER A 1 85 ? 6.910 2.105 -4.345 1.00 96.56 85 SER A O 1
ATOM 637 N N . ARG A 1 86 ? 8.718 1.719 -3.079 1.00 96.81 86 ARG A N 1
ATOM 638 C CA . ARG A 1 86 ? 7.925 1.284 -1.907 1.00 96.81 86 ARG A CA 1
ATOM 639 C C . ARG A 1 86 ? 7.023 2.414 -1.423 1.00 96.81 86 ARG A C 1
ATOM 641 O O . ARG A 1 86 ? 5.850 2.227 -1.116 1.00 96.81 86 ARG A O 1
ATOM 648 N N . SER A 1 87 ? 7.578 3.612 -1.447 1.00 96.62 87 SER A N 1
ATOM 649 C CA . SER A 1 87 ? 6.892 4.868 -1.202 1.00 96.62 87 SER A CA 1
ATOM 650 C C . SER A 1 87 ? 5.696 5.136 -2.115 1.00 96.62 87 SER A C 1
ATOM 652 O O . SER A 1 87 ? 4.630 5.516 -1.625 1.00 96.62 87 SER A O 1
ATOM 654 N N . GLU A 1 88 ? 5.856 4.967 -3.429 1.00 96.50 88 GLU A N 1
ATOM 655 C CA . GLU A 1 88 ? 4.760 5.119 -4.396 1.00 96.50 88 GLU A CA 1
ATOM 656 C C . GLU A 1 88 ? 3.703 4.024 -4.212 1.00 96.50 88 GLU A C 1
ATOM 658 O O . GLU A 1 88 ? 2.512 4.311 -4.314 1.00 96.50 88 GLU A O 1
ATOM 663 N N . TRP A 1 89 ? 4.106 2.794 -3.880 1.00 96.25 89 TRP A N 1
ATOM 664 C CA . TRP A 1 89 ? 3.170 1.707 -3.588 1.00 96.25 89 TRP A CA 1
ATOM 665 C C . TRP A 1 89 ? 2.269 2.043 -2.393 1.00 96.25 89 TRP A C 1
ATOM 667 O O . TRP A 1 89 ? 1.055 1.858 -2.476 1.00 96.25 89 TRP A O 1
ATOM 677 N N . ILE A 1 90 ? 2.825 2.602 -1.311 1.00 96.81 90 ILE A N 1
ATOM 678 C CA . ILE A 1 90 ? 2.028 3.042 -0.154 1.00 96.81 90 ILE A CA 1
ATOM 679 C C . ILE A 1 90 ? 1.000 4.095 -0.587 1.00 96.81 90 ILE A C 1
ATOM 681 O O . ILE A 1 90 ? -0.190 3.941 -0.320 1.00 96.81 90 ILE A O 1
ATOM 685 N N . GLU A 1 91 ? 1.428 5.147 -1.288 1.00 95.31 91 GLU A N 1
ATOM 686 C CA . GLU A 1 91 ? 0.527 6.231 -1.711 1.00 95.31 91 GLU A CA 1
ATOM 687 C C . GLU A 1 91 ? -0.613 5.724 -2.607 1.00 95.31 91 GLU A C 1
ATOM 689 O O . GLU A 1 91 ? -1.770 6.097 -2.404 1.00 95.31 91 GLU A O 1
ATOM 694 N N . ASN A 1 92 ? -0.307 4.833 -3.554 1.00 95.81 92 ASN A N 1
ATOM 695 C CA . ASN A 1 92 ? -1.291 4.317 -4.505 1.00 95.81 92 ASN A CA 1
ATOM 696 C C . ASN A 1 92 ? -2.229 3.258 -3.904 1.00 95.81 92 ASN A C 1
ATOM 698 O O . ASN A 1 92 ? -3.362 3.117 -4.363 1.00 95.81 92 ASN A O 1
ATOM 702 N N . THR A 1 93 ? -1.806 2.521 -2.871 1.00 95.75 93 THR A N 1
ATOM 703 C CA . THR A 1 93 ? -2.615 1.429 -2.296 1.00 95.75 93 THR A CA 1
ATOM 704 C C . THR A 1 93 ? -3.412 1.822 -1.055 1.00 95.75 93 THR A C 1
ATOM 706 O O . THR A 1 93 ? -4.450 1.209 -0.791 1.00 95.75 93 THR A O 1
ATOM 709 N N . VAL A 1 94 ? -3.009 2.863 -0.314 1.00 95.19 94 VAL A N 1
ATOM 710 C CA . VAL A 1 94 ? -3.724 3.340 0.890 1.00 95.19 94 VAL A CA 1
ATOM 711 C C . VAL A 1 94 ? -5.232 3.547 0.670 1.00 95.19 94 VAL A C 1
ATOM 713 O O . VAL A 1 94 ? -6.001 3.126 1.539 1.00 95.19 94 VAL A O 1
ATOM 716 N N . PRO A 1 95 ? -5.718 4.115 -0.456 1.00 94.56 95 PRO A N 1
ATOM 717 C CA . PRO A 1 95 ? -7.157 4.245 -0.693 1.00 94.56 95 PRO A CA 1
ATOM 718 C C . PRO A 1 95 ? -7.909 2.905 -0.699 1.00 94.56 95 PRO A C 1
ATOM 720 O O . PRO A 1 95 ? -9.037 2.836 -0.210 1.00 94.56 95 PRO A O 1
ATOM 723 N N . VAL A 1 96 ? -7.289 1.836 -1.210 1.00 95.00 96 VAL A N 1
ATOM 724 C CA . VAL A 1 96 ? -7.875 0.486 -1.239 1.00 95.00 96 VAL A CA 1
ATOM 725 C C . VAL A 1 96 ? -7.828 -0.141 0.150 1.00 95.00 96 VAL A C 1
ATOM 727 O O . VAL A 1 96 ? -8.841 -0.647 0.634 1.00 95.00 96 VAL A O 1
ATOM 730 N N . TRP A 1 97 ? -6.686 -0.044 0.838 1.00 94.25 97 TRP A N 1
ATOM 731 C CA . TRP A 1 97 ? -6.554 -0.515 2.219 1.00 94.25 97 TRP A CA 1
ATOM 732 C C . TRP A 1 97 ? -7.567 0.139 3.148 1.00 94.25 97 TRP A C 1
ATOM 734 O O . TRP A 1 97 ? -8.152 -0.532 3.996 1.00 94.25 97 TRP A O 1
ATOM 744 N N . ARG A 1 98 ? -7.843 1.427 2.940 1.00 92.69 98 ARG A N 1
ATOM 745 C CA . ARG A 1 98 ? -8.893 2.134 3.659 1.00 92.69 98 ARG A CA 1
ATOM 746 C C . ARG A 1 98 ? -10.253 1.476 3.482 1.00 92.69 98 ARG A C 1
ATOM 748 O O . ARG A 1 98 ? -10.891 1.154 4.478 1.00 92.69 98 ARG A O 1
ATOM 755 N N . GLN A 1 99 ? -10.667 1.215 2.247 1.00 93.25 99 GLN A N 1
ATOM 756 C CA . GLN A 1 99 ? -11.959 0.576 1.974 1.00 93.25 99 GLN A CA 1
ATOM 757 C C . GLN A 1 99 ? -12.074 -0.815 2.612 1.00 93.25 99 GLN A C 1
ATOM 759 O O . GLN A 1 99 ? -13.139 -1.174 3.111 1.00 93.25 99 GLN A O 1
ATOM 764 N N . LEU A 1 100 ? -10.980 -1.583 2.628 1.00 92.06 100 LEU A N 1
ATOM 765 C CA . LEU A 1 100 ? -10.954 -2.933 3.193 1.00 92.06 100 LEU A CA 1
ATOM 766 C C . LEU A 1 100 ? -10.949 -2.937 4.730 1.00 92.06 100 LEU A C 1
ATOM 768 O O . LEU A 1 100 ? -11.645 -3.740 5.351 1.00 92.06 100 LEU A O 1
ATOM 772 N N . CYS A 1 101 ? -10.180 -2.044 5.353 1.00 90.69 101 CYS A N 1
ATOM 773 C CA . CYS A 1 101 ? -9.945 -2.056 6.798 1.00 90.69 101 CYS A CA 1
ATOM 774 C C . CYS A 1 101 ? -10.928 -1.182 7.589 1.00 90.69 101 CYS A C 1
ATOM 776 O O . CYS A 1 101 ? -11.167 -1.450 8.768 1.00 90.69 101 CYS A O 1
ATOM 778 N N . GLU A 1 102 ? -11.511 -0.143 6.983 1.00 89.31 102 GLU A N 1
ATOM 779 C CA . GLU A 1 102 ? -12.411 0.792 7.671 1.00 89.31 102 GLU A CA 1
ATOM 780 C C . GLU A 1 102 ? -13.635 0.094 8.297 1.00 89.31 102 GLU A C 1
ATOM 782 O O . GLU A 1 102 ? -13.883 0.341 9.480 1.00 89.31 102 GLU A O 1
ATOM 787 N N . PRO A 1 103 ? -14.328 -0.860 7.636 1.00 89.62 103 PRO A N 1
ATOM 788 C CA . PRO A 1 103 ? -15.427 -1.600 8.263 1.00 89.62 103 PRO A CA 1
ATOM 789 C C . PRO A 1 103 ? -14.988 -2.398 9.497 1.00 89.62 103 PRO A C 1
ATOM 791 O O . PRO A 1 103 ? -15.710 -2.473 10.490 1.00 89.62 103 PRO A O 1
ATOM 794 N N . ILE A 1 104 ? -13.786 -2.977 9.461 1.00 88.25 104 ILE A N 1
ATOM 795 C CA . ILE A 1 104 ? -13.235 -3.767 10.567 1.00 88.25 104 ILE A CA 1
ATOM 796 C C . ILE A 1 104 ? -12.932 -2.850 11.757 1.00 88.25 104 ILE A C 1
ATOM 798 O O . ILE A 1 104 ? -13.332 -3.139 12.887 1.00 88.25 104 ILE A O 1
ATOM 802 N N . ALA A 1 105 ? -12.291 -1.709 11.502 1.00 84.81 105 ALA A N 1
ATOM 803 C CA . ALA A 1 105 ? -11.985 -0.723 12.529 1.00 84.81 105 ALA A CA 1
ATOM 804 C C . ALA A 1 105 ? -13.254 -0.126 13.161 1.00 84.81 105 ALA A C 1
ATOM 806 O O . ALA A 1 105 ? -13.309 0.035 14.381 1.00 84.81 105 ALA A O 1
ATOM 807 N N . GLN A 1 106 ? -14.301 0.135 12.366 1.00 84.50 106 GLN A N 1
ATOM 808 C CA . GLN A 1 106 ? -15.604 0.577 12.882 1.00 84.50 106 GLN A CA 1
ATOM 809 C C . GLN A 1 106 ? -16.159 -0.437 13.889 1.00 84.50 106 GLN A C 1
ATOM 811 O O . GLN A 1 106 ? -16.491 -0.065 15.014 1.00 84.50 106 GLN A O 1
ATOM 816 N N . ARG A 1 107 ? -16.173 -1.730 13.537 1.00 84.62 107 ARG A N 1
ATOM 817 C CA . ARG A 1 107 ? -16.660 -2.799 14.427 1.00 84.62 107 ARG A CA 1
ATOM 818 C C . ARG A 1 107 ? -15.848 -2.933 15.711 1.00 84.62 107 ARG A C 1
ATOM 820 O O . ARG A 1 107 ? -16.431 -3.160 16.773 1.00 84.62 107 ARG A O 1
ATOM 827 N N . MET A 1 108 ? -14.527 -2.778 15.645 1.00 80.19 108 MET A N 1
ATOM 828 C CA . MET A 1 108 ? -13.671 -2.802 16.837 1.00 80.19 108 MET A CA 1
ATOM 829 C C . MET A 1 108 ? -14.022 -1.656 17.791 1.00 80.19 108 MET A C 1
ATOM 831 O O . MET A 1 108 ? -14.268 -1.890 18.975 1.00 80.19 108 MET A O 1
ATOM 835 N N . VAL A 1 109 ? -14.119 -0.430 17.269 1.00 74.62 109 VAL A N 1
ATOM 836 C CA . VAL A 1 109 ? -14.449 0.765 18.059 1.00 74.62 109 VAL A CA 1
ATOM 837 C C . VAL A 1 109 ? -15.871 0.690 18.629 1.00 74.62 109 VAL A C 1
ATOM 839 O O . VAL A 1 109 ? -16.086 1.043 19.790 1.00 74.62 109 VAL A O 1
ATOM 842 N N . GLU A 1 110 ? -16.840 0.195 17.855 1.00 76.31 110 GLU A N 1
ATOM 843 C CA . GLU A 1 110 ? -18.210 -0.070 18.319 1.00 76.31 110 GLU A CA 1
ATOM 844 C C . GLU A 1 110 ? -18.234 -1.070 19.477 1.00 76.31 110 GLU A C 1
ATOM 846 O O . GLU A 1 110 ? -18.880 -0.814 20.490 1.00 76.31 110 GLU A O 1
ATOM 851 N N . THR A 1 111 ? -17.500 -2.179 19.362 1.00 78.00 111 THR A N 1
ATOM 852 C CA . THR A 1 111 ? -17.471 -3.235 20.386 1.00 78.00 111 THR A CA 1
ATOM 853 C C . THR A 1 111 ? -16.807 -2.747 21.672 1.00 78.00 111 THR A C 1
ATOM 855 O O . THR A 1 111 ? -17.341 -2.956 22.761 1.00 78.00 111 THR A O 1
ATOM 858 N N . MET A 1 112 ? -15.682 -2.033 21.564 1.00 69.75 112 MET A N 1
ATOM 859 C CA . MET A 1 112 ? -15.022 -1.411 22.718 1.00 69.75 112 MET A CA 1
ATOM 860 C C . MET A 1 112 ? -15.919 -0.356 23.377 1.00 69.75 112 MET A C 1
ATOM 862 O O . MET A 1 112 ? -16.011 -0.287 24.602 1.00 69.75 112 MET A O 1
ATOM 866 N N . GLY A 1 113 ? -16.627 0.436 22.566 1.00 65.88 113 GLY A N 1
ATOM 867 C CA . GLY A 1 113 ? -17.581 1.429 23.044 1.00 65.88 113 GLY A CA 1
ATOM 868 C C . GLY A 1 113 ? -18.806 0.809 23.726 1.00 65.88 113 GLY A C 1
ATOM 869 O O . GLY A 1 113 ? -19.258 1.310 24.752 1.00 65.88 113 GLY A O 1
ATOM 870 N N . GLY A 1 114 ? -19.318 -0.300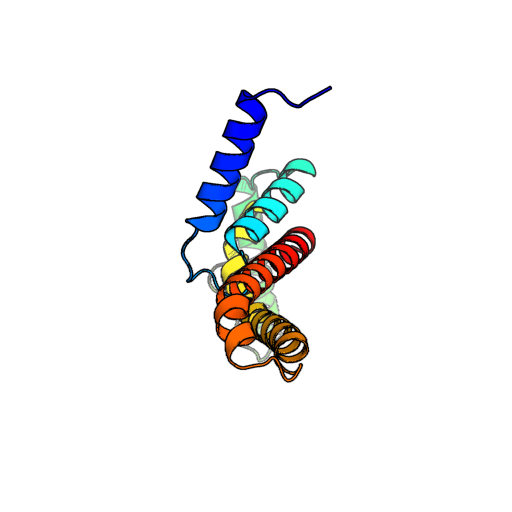 23.190 1.00 62.56 114 GLY A N 1
ATOM 871 C CA . GLY A 1 114 ? -20.437 -1.057 23.749 1.00 62.56 114 GLY A CA 1
ATOM 872 C C . GLY A 1 114 ? -20.080 -1.792 25.040 1.00 62.56 114 GLY A C 1
ATOM 873 O O . GLY A 1 114 ? -20.902 -1.850 25.947 1.00 62.56 114 GLY A O 1
ATOM 874 N N . ALA A 1 115 ? -18.845 -2.280 25.179 1.00 58.81 115 ALA A N 1
ATOM 875 C CA . ALA A 1 115 ? -18.364 -2.889 26.420 1.00 58.81 115 ALA A CA 1
ATOM 876 C C . ALA A 1 115 ? -18.261 -1.874 27.576 1.00 58.81 115 ALA A C 1
ATOM 878 O O . ALA A 1 115 ? -18.525 -2.219 28.724 1.00 58.81 115 ALA A O 1
ATOM 879 N N . LEU A 1 116 ? -17.925 -0.614 27.276 1.00 56.62 116 LEU A N 1
ATOM 880 C CA . LEU A 1 116 ? -17.854 0.469 28.264 1.00 56.62 116 LEU A CA 1
ATOM 881 C C . LEU A 1 116 ? -19.213 1.147 28.516 1.00 56.62 116 LEU A C 1
ATOM 883 O O . LEU A 1 116 ? -19.507 1.529 29.645 1.00 56.62 116 LEU A O 1
ATOM 887 N N . GLY A 1 117 ? -20.056 1.277 27.486 1.00 52.66 117 GLY A N 1
ATOM 888 C CA . GLY A 1 117 ? -21.410 1.842 27.579 1.00 52.66 117 GLY A CA 1
ATOM 889 C C . GLY A 1 117 ? -22.490 0.852 28.033 1.00 52.66 117 GLY A C 1
ATOM 890 O O . GLY A 1 117 ? -23.587 1.273 28.386 1.00 52.66 117 GLY A O 1
ATOM 891 N N . GLY A 1 118 ? -22.188 -0.451 28.032 1.00 51.03 118 GLY A N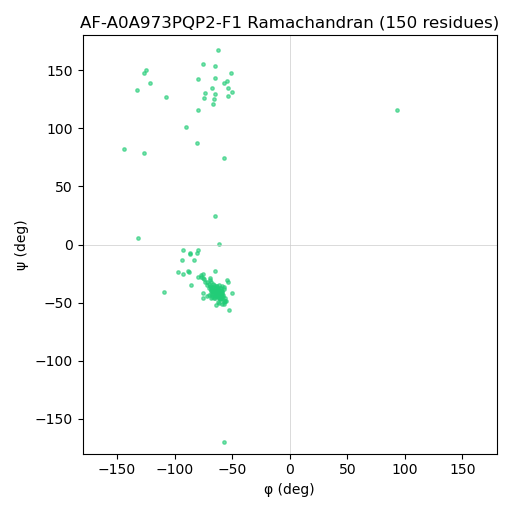 1
ATOM 892 C CA . GLY A 1 118 ? -23.044 -1.523 28.549 1.00 51.03 118 GLY A CA 1
ATOM 893 C C . GLY A 1 118 ? -22.986 -1.685 30.070 1.00 51.03 118 GLY A C 1
ATOM 894 O O . GLY A 1 118 ? -23.781 -2.430 30.642 1.00 51.03 118 GLY A O 1
ATOM 895 N N . ALA A 1 119 ? -22.089 -0.968 30.752 1.00 55.81 119 ALA A N 1
ATOM 896 C CA . ALA A 1 119 ? -22.262 -0.713 32.171 1.00 55.81 119 ALA A CA 1
ATOM 897 C C . ALA A 1 119 ? -23.489 0.198 32.315 1.00 55.81 119 ALA A C 1
ATOM 899 O O . ALA A 1 119 ? -23.502 1.277 31.730 1.00 55.81 119 ALA A O 1
ATOM 900 N N . ASN A 1 120 ? -24.515 -0.234 33.056 1.00 55.94 120 ASN A N 1
ATOM 901 C CA . ASN A 1 120 ? -25.685 0.568 33.443 1.00 55.94 120 ASN A CA 1
ATOM 902 C C . ASN A 1 120 ? -25.245 1.831 34.211 1.00 55.94 120 ASN A C 1
ATOM 904 O O . ASN A 1 120 ? -25.344 1.903 35.436 1.00 55.94 120 ASN A O 1
ATOM 908 N N . LEU A 1 121 ? -24.696 2.810 33.501 1.00 60.28 121 LEU A N 1
ATOM 909 C CA . LEU A 1 121 ? -24.241 4.070 34.053 1.00 60.28 121 LEU A CA 1
ATOM 910 C C . LEU A 1 121 ? -25.485 4.907 34.379 1.00 60.28 121 LEU A C 1
ATOM 912 O O . LEU A 1 121 ? -26.353 5.045 33.512 1.00 60.28 121 LEU A O 1
ATOM 916 N N . PRO A 1 122 ? -25.592 5.468 35.599 1.00 61.53 122 PRO A N 1
ATOM 917 C CA . PRO A 1 122 ? -26.663 6.393 35.952 1.00 61.53 122 PRO A CA 1
ATOM 918 C C . PRO A 1 122 ? -26.770 7.517 34.915 1.00 61.53 122 PRO A C 1
ATOM 920 O O . PRO A 1 122 ? -25.759 7.949 34.359 1.00 61.53 122 PRO A O 1
ATOM 923 N N . SER A 1 123 ? -27.974 8.028 34.667 1.00 66.69 123 SER A N 1
ATOM 924 C CA . SER A 1 123 ? -28.239 9.062 33.653 1.00 66.69 123 SER A CA 1
ATOM 925 C C . SER A 1 123 ? -27.372 10.324 33.804 1.00 66.69 123 SER A C 1
ATOM 927 O O . SER A 1 123 ? -27.010 10.944 32.806 1.00 66.69 123 SER A O 1
ATOM 929 N N . GLU A 1 124 ? -26.968 10.675 35.029 1.00 63.66 124 GLU A N 1
ATOM 930 C CA . GLU A 1 124 ? -26.029 11.777 35.306 1.00 63.66 124 GLU A CA 1
ATOM 931 C C . GLU A 1 124 ? -24.583 11.449 34.899 1.00 63.66 124 GLU A C 1
ATOM 933 O O . GLU A 1 124 ? -23.853 12.322 34.431 1.00 63.66 124 GLU A O 1
ATOM 938 N N . ALA A 1 125 ? -24.173 10.180 34.981 1.00 65.38 125 ALA A N 1
ATOM 939 C CA . ALA A 1 125 ? -22.855 9.729 34.546 1.00 65.38 125 ALA A CA 1
ATOM 940 C C . ALA A 1 125 ? -22.752 9.603 33.016 1.00 65.38 125 ALA A C 1
ATOM 942 O O . ALA A 1 125 ? -21.672 9.804 32.470 1.00 65.38 125 ALA A O 1
ATOM 943 N N . GLN A 1 126 ? -23.853 9.335 32.302 1.00 66.12 126 GLN A N 1
ATOM 944 C CA . GLN A 1 126 ? -23.863 9.265 30.831 1.00 66.12 126 GLN A CA 1
ATOM 945 C C . GLN A 1 126 ? -23.535 10.607 30.158 1.00 66.12 126 GLN A C 1
ATOM 947 O O . GLN A 1 126 ? -22.814 10.628 29.159 1.00 66.12 126 GLN A O 1
ATOM 952 N N . GLN A 1 127 ? -24.003 11.729 30.716 1.00 68.31 127 GLN A N 1
ATO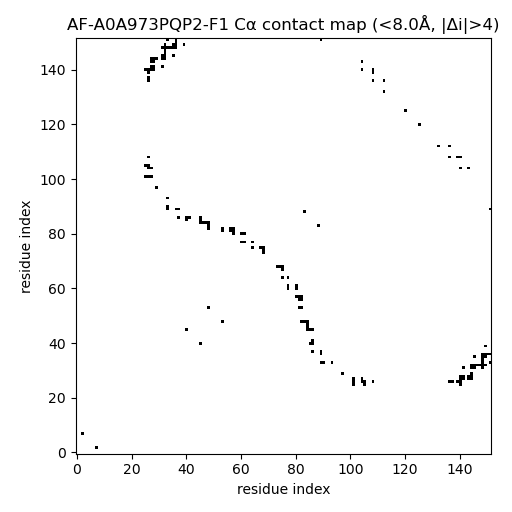M 953 C CA . GLN A 1 127 ? -2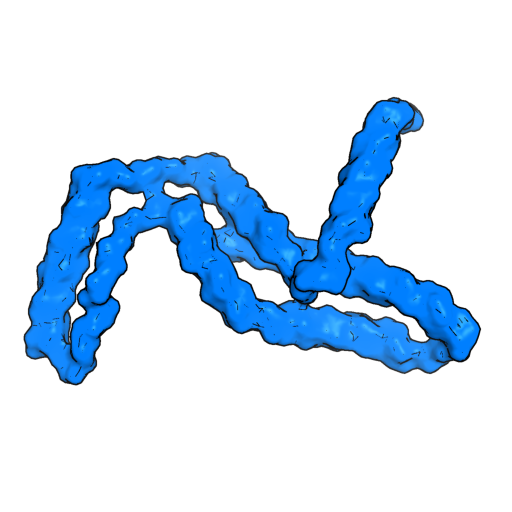3.707 13.061 30.169 1.00 68.31 127 GLN A CA 1
ATOM 954 C C . GLN A 1 127 ? -22.228 13.439 30.339 1.00 68.31 127 GLN A C 1
ATOM 956 O O . GLN A 1 127 ? -21.632 14.016 29.432 1.00 68.31 127 GLN A O 1
ATOM 961 N N . MET A 1 128 ? -21.607 13.042 31.455 1.00 68.19 128 MET A N 1
ATOM 962 C CA . MET A 1 128 ? -20.159 13.173 31.657 1.00 68.19 128 MET A CA 1
ATOM 963 C C . MET A 1 128 ? -19.338 12.133 30.877 1.00 68.19 128 MET A C 1
ATOM 965 O O . MET A 1 128 ? -18.197 12.406 30.505 1.00 68.19 128 MET A O 1
ATOM 969 N N . ALA A 1 129 ? -19.898 10.951 30.608 1.00 70.56 129 ALA A N 1
ATOM 970 C CA . ALA A 1 129 ? -19.221 9.881 29.882 1.00 70.56 129 ALA A CA 1
ATOM 971 C C . ALA A 1 129 ? -19.137 10.143 28.372 1.00 70.56 129 ALA A C 1
ATOM 973 O O . ALA A 1 129 ? -18.216 9.643 27.737 1.00 70.56 129 ALA A O 1
ATOM 974 N N . GLY A 1 130 ? -20.039 10.938 27.784 1.00 72.62 130 GLY A N 1
ATOM 975 C CA . GLY A 1 130 ? -20.030 11.257 26.348 1.00 72.62 130 GLY A CA 1
ATOM 976 C C . GLY A 1 130 ? -18.678 11.790 25.837 1.00 72.62 130 GLY A C 1
ATOM 977 O O . GLY A 1 130 ? -18.091 11.174 24.942 1.00 72.62 130 GLY A O 1
ATOM 978 N N . PRO A 1 131 ? -18.133 12.874 26.423 1.00 76.25 131 PRO A N 1
ATOM 979 C CA . PRO A 1 131 ? -16.809 13.393 26.071 1.00 76.25 131 PRO A CA 1
ATOM 980 C C . PRO A 1 131 ? -15.676 12.377 26.279 1.00 76.25 131 PRO A C 1
ATOM 982 O O . PRO A 1 131 ? -14.799 12.243 25.425 1.00 76.25 131 PRO A O 1
ATOM 985 N N . LEU A 1 132 ? -15.720 11.610 27.376 1.00 75.44 132 LEU A N 1
ATOM 986 C CA . LEU A 1 132 ? -14.721 10.581 27.683 1.00 75.44 132 LEU A CA 1
ATOM 987 C C . LEU A 1 132 ? -14.748 9.440 26.650 1.00 75.44 132 LEU A C 1
ATOM 989 O O . LEU A 1 132 ? -13.708 8.986 26.183 1.00 75.44 132 LEU A O 1
ATOM 993 N N . MET A 1 133 ? -15.941 9.010 26.238 1.00 73.38 133 MET A N 1
ATOM 994 C CA . MET A 1 133 ? -16.140 7.986 25.214 1.00 73.38 133 MET A CA 1
ATOM 995 C C . MET A 1 133 ? -15.686 8.464 23.834 1.00 73.38 133 MET A C 1
ATOM 997 O O . MET A 1 133 ? -15.100 7.681 23.090 1.00 73.38 133 MET A O 1
ATOM 1001 N N . GLY A 1 134 ? -15.902 9.738 23.493 1.00 75.56 134 GLY A N 1
ATOM 1002 C CA . GLY A 1 134 ? -15.350 10.343 22.277 1.00 75.56 134 GLY A CA 1
ATOM 1003 C C . GLY A 1 134 ? -13.820 10.305 22.258 1.00 75.56 134 GLY A C 1
ATOM 1004 O O . GLY A 1 134 ? -13.225 9.848 21.283 1.00 75.56 134 GLY A O 1
ATOM 1005 N N . MET A 1 135 ? -13.190 10.677 23.376 1.00 77.75 135 MET A N 1
ATOM 1006 C CA . MET A 1 135 ? -11.736 10.606 23.542 1.00 77.75 135 MET A CA 1
ATOM 1007 C C . MET A 1 135 ? -11.208 9.166 23.442 1.00 77.75 135 MET A C 1
ATOM 1009 O O . MET A 1 135 ? -10.203 8.927 22.777 1.00 77.75 135 MET A O 1
ATOM 1013 N N . LEU A 1 136 ? -11.894 8.187 24.042 1.00 75.44 136 LEU A N 1
ATOM 1014 C CA . LEU A 1 136 ? -11.519 6.772 23.939 1.00 75.44 136 LEU A CA 1
ATOM 1015 C C . LEU A 1 136 ? -11.633 6.239 22.506 1.00 75.44 136 LEU A C 1
ATOM 1017 O O . LEU A 1 136 ? -10.749 5.510 22.061 1.00 75.44 136 LEU A O 1
ATOM 1021 N N . LYS A 1 137 ? -12.679 6.623 21.763 1.00 74.81 137 LYS A N 1
ATOM 1022 C CA . LYS A 1 137 ? -12.818 6.275 20.340 1.00 74.81 137 LYS A CA 1
ATOM 1023 C C . LYS A 1 137 ? -11.686 6.873 19.505 1.00 74.81 137 LYS A C 1
ATOM 1025 O O . LYS A 1 137 ? -11.108 6.169 18.682 1.00 74.81 137 LYS A O 1
ATOM 1030 N N . GLN A 1 138 ? -11.330 8.133 19.755 1.00 77.81 138 GLN A N 1
ATOM 1031 C CA . GLN A 1 138 ? -10.210 8.795 19.086 1.00 77.81 138 GLN A CA 1
ATOM 1032 C C . GLN A 1 138 ? -8.873 8.107 19.408 1.00 77.81 138 GLN A C 1
ATOM 1034 O O . GLN A 1 138 ? -8.089 7.827 18.504 1.00 77.81 138 GLN A O 1
ATOM 1039 N N . MET A 1 139 ? -8.639 7.766 20.680 1.00 81.25 139 MET A N 1
ATOM 1040 C CA . MET A 1 139 ? -7.464 7.014 21.135 1.00 81.25 139 MET A CA 1
ATOM 1041 C C . MET A 1 139 ? -7.366 5.633 20.479 1.00 81.25 139 MET A C 1
ATOM 1043 O O . MET A 1 139 ? -6.308 5.273 19.962 1.00 81.25 139 MET A O 1
ATOM 1047 N N . GLY A 1 140 ? -8.477 4.893 20.434 1.00 77.00 140 GLY A N 1
ATOM 1048 C CA . GLY A 1 140 ? -8.558 3.607 19.744 1.00 77.00 140 GLY A CA 1
ATOM 1049 C C . GLY A 1 140 ? -8.228 3.732 18.258 1.00 77.00 140 GLY A C 1
ATOM 1050 O O . GLY A 1 140 ? -7.442 2.942 17.737 1.00 77.00 140 GLY A O 1
ATOM 1051 N N . GLY A 1 141 ? -8.737 4.769 17.590 1.00 79.50 141 GLY A N 1
ATOM 1052 C CA . GLY A 1 141 ? -8.461 4.981 16.173 1.00 79.50 141 GLY A CA 1
ATOM 1053 C C . GLY A 1 141 ? -7.024 5.375 15.844 1.00 79.50 141 GLY A C 1
ATOM 1054 O O . GLY A 1 141 ? -6.512 5.013 14.782 1.00 79.50 141 GLY A O 1
ATOM 1055 N N . MET A 1 142 ? -6.326 6.042 16.765 1.00 81.75 142 MET A N 1
ATOM 1056 C CA . MET A 1 142 ? -4.882 6.251 16.633 1.00 81.75 142 MET A CA 1
ATOM 1057 C C . MET A 1 142 ? -4.100 4.955 16.829 1.00 81.75 142 MET A C 1
ATOM 1059 O O . MET A 1 142 ? -3.213 4.675 16.032 1.00 81.75 142 MET A O 1
ATOM 1063 N N . MET A 1 143 ? -4.437 4.130 17.825 1.00 83.75 143 MET A N 1
ATOM 1064 C CA . MET A 1 143 ? -3.753 2.844 18.018 1.00 83.75 143 MET A CA 1
ATOM 1065 C C . MET A 1 143 ? -3.901 1.931 16.796 1.00 83.75 143 MET A C 1
ATOM 1067 O O . MET A 1 143 ? -2.916 1.349 16.343 1.00 83.75 143 MET A O 1
ATOM 1071 N N . VAL A 1 144 ? -5.108 1.847 16.228 1.00 82.56 144 VAL A N 1
A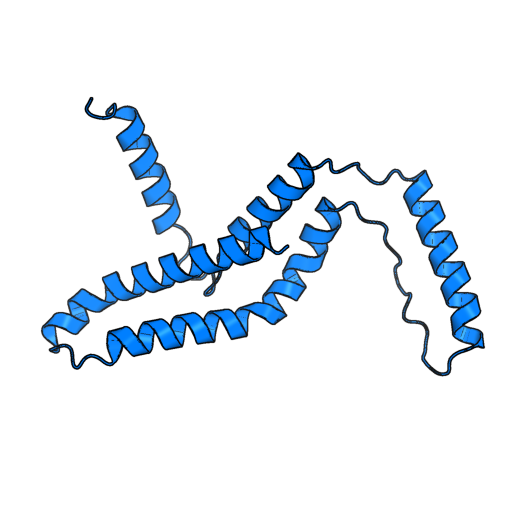TOM 1072 C CA . VAL A 1 144 ? -5.357 1.082 14.997 1.00 82.56 144 VAL A CA 1
ATOM 1073 C C . VAL A 1 144 ? -4.586 1.685 13.820 1.00 82.56 144 VAL A C 1
ATOM 1075 O O . VAL A 1 144 ? -3.931 0.950 13.088 1.00 82.56 144 VAL A O 1
ATOM 1078 N N . GLY A 1 145 ? -4.583 3.013 13.667 1.00 85.12 145 GLY A N 1
ATOM 1079 C CA . GLY A 1 145 ? -3.790 3.691 12.635 1.00 85.12 145 GLY A CA 1
ATOM 1080 C C . GLY A 1 145 ? -2.287 3.428 12.759 1.00 85.12 145 GLY A C 1
ATOM 1081 O O . GLY A 1 145 ? -1.622 3.184 11.757 1.00 85.12 145 GLY A O 1
ATOM 1082 N N . GLN A 1 146 ? -1.749 3.399 13.979 1.00 88.50 146 GLN A N 1
ATOM 1083 C CA . GLN A 1 146 ? -0.347 3.066 14.219 1.00 88.50 146 GLN A CA 1
ATOM 1084 C C . GLN A 1 146 ? -0.033 1.617 13.831 1.00 88.50 146 GLN A C 1
ATOM 1086 O O . GLN A 1 146 ? 0.985 1.375 13.190 1.00 88.50 146 GLN A O 1
ATOM 1091 N N . GLN A 1 147 ? -0.895 0.661 14.191 1.00 87.44 147 GLN A N 1
ATOM 1092 C CA . GLN A 1 147 ? -0.711 -0.743 13.807 1.00 87.44 147 GLN A CA 1
ATOM 1093 C C . GLN A 1 147 ? -0.790 -0.932 12.292 1.00 87.44 147 GLN A C 1
ATOM 1095 O O . GLN A 1 147 ? 0.051 -1.621 11.728 1.00 87.44 147 GLN A O 1
ATOM 1100 N N . ILE A 1 148 ? -1.752 -0.282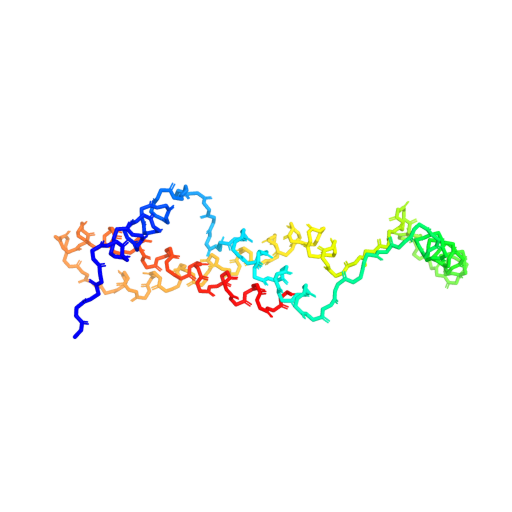 11.632 1.00 87.56 148 ILE A N 1
ATOM 1101 C CA . ILE A 1 148 ? -1.870 -0.309 10.170 1.00 87.56 148 ILE A CA 1
ATOM 1102 C C . ILE A 1 148 ? -0.617 0.284 9.529 1.00 87.56 148 ILE A C 1
ATOM 1104 O O . ILE A 1 148 ? -0.059 -0.328 8.631 1.00 87.56 148 ILE A O 1
ATOM 1108 N N . GLY A 1 149 ? -0.131 1.426 10.017 1.00 87.88 149 GLY A N 1
ATOM 1109 C CA . GLY A 1 149 ? 1.074 2.055 9.479 1.00 87.88 149 GLY A CA 1
ATOM 1110 C C . GLY A 1 149 ? 2.360 1.250 9.673 1.00 87.88 149 GLY A C 1
ATOM 1111 O O . GLY A 1 149 ? 3.311 1.478 8.946 1.00 87.88 149 GLY A O 1
ATOM 1112 N N . GLN A 1 150 ? 2.415 0.338 10.646 1.00 90.25 150 GLN A N 1
ATOM 1113 C CA . GLN A 1 150 ? 3.545 -0.587 10.824 1.00 90.25 150 GLN A CA 1
ATOM 1114 C C . GLN A 1 150 ? 3.396 -1.873 9.999 1.00 90.25 150 GLN A C 1
ATOM 1116 O O . GLN A 1 150 ? 4.380 -2.566 9.763 1.00 90.25 150 GLN A O 1
ATOM 1121 N N . ALA A 1 151 ? 2.164 -2.235 9.635 1.00 88.06 151 ALA A N 1
ATOM 1122 C CA . ALA A 1 151 ? 1.866 -3.422 8.837 1.00 88.06 151 ALA A CA 1
ATOM 1123 C C . ALA A 1 151 ? 1.903 -3.154 7.323 1.00 88.06 151 ALA A C 1
ATOM 1125 O O . ALA A 1 151 ? 2.040 -4.104 6.551 1.00 88.06 151 ALA A O 1
ATOM 1126 N N . LEU A 1 152 ? 1.730 -1.888 6.926 1.00 85.38 152 LEU A N 1
ATOM 1127 C CA . LEU A 1 152 ? 1.918 -1.368 5.569 1.00 85.38 152 LEU A CA 1
ATOM 1128 C C . LEU A 1 152 ? 3.393 -1.067 5.302 1.00 85.38 152 LEU A C 1
ATOM 1130 O O . LEU A 1 152 ? 3.840 -1.410 4.187 1.00 85.38 152 LEU A O 1
#

Solvent-accessible surface area (backbone atoms only — not comparable to full-atom values): 8749 Å² total; per-residue (Å²): 135,82,79,55,72,66,58,53,55,48,52,50,46,56,49,49,55,62,68,64,47,64,98,73,63,62,55,42,39,58,71,58,10,49,54,45,24,47,50,52,43,52,74,73,63,58,67,78,72,47,71,70,57,38,50,53,52,39,53,51,51,54,55,50,48,59,58,45,47,77,75,43,94,61,77,81,84,82,84,76,78,80,73,67,28,67,60,51,44,50,68,73,42,47,70,55,51,44,68,67,45,48,66,56,41,43,52,51,50,50,50,57,48,45,66,63,64,66,48,90,61,54,76,77,50,47,69,64,39,51,65,54,51,53,51,50,46,54,53,51,8,45,55,51,12,52,54,48,10,72,74,97

pLDDT: mean 82.74, std 13.57, range [43.72, 97.0]

Radius of gyration: 22.87 Å; Cα contacts (8 Å, |Δi|>4): 91; chains: 1; bounding box: 44×45×63 Å

Foldseek 3Di:
DPDDPVVVVVVVVVVVVLVPPDPPPALAPLVLLLVLLLVVLVVVPWDFQDPVNFVVQLVVVVVVQVVVCVVDPDHRPCDDDGDDTSSRVSVVCSVVVCVVCRVVSNVVLVVVLCVVVVPPDPPVVVVVCVVVSSVVSSVSNHVVSNVSSVVD

Sequence (152 aa):
MFGNPEQMAQAMRQFADMLSAPQGSGPVNWDMAKNIARHAVVADGDPSVMEGERRQIVDALSLADLWLNEATALPSGVSAPEAWSRSEWIENTVPVWRQLCEPIAQRMVETMGGALGGANLPSEAQQMAGPLMGMLKQMGGMMVGQQIGQAL